Protein AF-A0A432L7C2-F1 (afdb_monomer_lite)

Structure (mmCIF, N/CA/C/O backbone):
data_AF-A0A432L7C2-F1
#
_entry.id   AF-A0A432L7C2-F1
#
loop_
_atom_site.group_PDB
_atom_site.id
_atom_site.type_symbol
_atom_site.label_atom_id
_atom_site.label_alt_id
_atom_site.label_comp_id
_atom_site.label_asym_id
_atom_site.label_entity_id
_atom_site.label_seq_id
_atom_site.pdbx_PDB_ins_code
_atom_site.Cartn_x
_atom_site.Cartn_y
_atom_site.Cartn_z
_atom_site.occupancy
_atom_site.B_iso_or_equiv
_atom_site.auth_seq_id
_atom_site.auth_comp_id
_atom_site.auth_asym_id
_atom_site.auth_atom_id
_atom_site.pdbx_PDB_model_num
ATOM 1 N N . MET A 1 1 ? -8.791 -18.105 -5.377 1.00 73.75 1 MET A N 1
ATOM 2 C CA . MET A 1 1 ? -8.323 -16.847 -5.985 1.00 73.75 1 MET A CA 1
ATOM 3 C C . MET A 1 1 ? -7.562 -16.116 -4.904 1.00 73.75 1 MET A C 1
ATOM 5 O O . MET A 1 1 ? -8.114 -15.991 -3.816 1.00 73.75 1 MET A O 1
ATOM 9 N N . SER A 1 2 ? -6.299 -15.767 -5.142 1.00 88.75 2 SER A N 1
ATOM 10 C CA . SER A 1 2 ? -5.540 -14.969 -4.174 1.00 88.75 2 SER A CA 1
ATOM 11 C C . SER A 1 2 ? -6.032 -13.514 -4.180 1.00 88.75 2 SER A C 1
ATOM 13 O O . SER A 1 2 ? -6.685 -13.085 -5.136 1.00 88.75 2 SER A O 1
ATOM 15 N N . VAL A 1 3 ? -5.728 -12.745 -3.130 1.00 90.75 3 VAL A N 1
ATOM 16 C CA . VAL A 1 3 ? -6.090 -11.316 -3.066 1.00 90.75 3 VAL A CA 1
ATOM 17 C C . VAL A 1 3 ? -5.411 -10.537 -4.200 1.00 90.75 3 VAL A C 1
ATOM 19 O O . VAL A 1 3 ? -6.023 -9.653 -4.796 1.00 90.75 3 VAL A O 1
ATOM 22 N N . ILE A 1 4 ? -4.183 -10.912 -4.567 1.00 93.56 4 ILE A N 1
ATOM 23 C CA . ILE A 1 4 ? -3.449 -10.285 -5.670 1.00 93.56 4 ILE A CA 1
ATOM 24 C C . ILE A 1 4 ? -4.025 -10.635 -7.056 1.00 93.56 4 ILE A C 1
ATOM 26 O O . ILE A 1 4 ? -4.071 -9.770 -7.930 1.00 93.56 4 ILE A O 1
ATOM 30 N N . ASP A 1 5 ? -4.556 -11.847 -7.262 1.00 93.19 5 ASP A N 1
ATOM 31 C CA . ASP A 1 5 ? -5.267 -12.179 -8.509 1.00 93.19 5 ASP A CA 1
ATOM 32 C C . ASP A 1 5 ? -6.515 -11.298 -8.663 1.00 93.19 5 ASP A C 1
ATOM 34 O O . ASP A 1 5 ? -6.700 -10.644 -9.692 1.00 93.19 5 ASP A O 1
ATOM 38 N N . ARG A 1 6 ? -7.320 -11.211 -7.592 1.00 94.25 6 ARG A N 1
ATOM 39 C CA . ARG A 1 6 ? -8.518 -10.361 -7.519 1.00 94.25 6 ARG A CA 1
ATOM 40 C C . ARG A 1 6 ? -8.170 -8.892 -7.768 1.00 94.25 6 ARG A C 1
ATOM 42 O O . ARG A 1 6 ? -8.861 -8.210 -8.527 1.00 94.25 6 ARG A O 1
ATOM 49 N N . PHE A 1 7 ? -7.066 -8.415 -7.187 1.00 95.81 7 PHE A N 1
ATOM 50 C CA . PHE A 1 7 ? -6.560 -7.061 -7.401 1.00 95.81 7 PHE A CA 1
ATOM 51 C C . PHE A 1 7 ? -6.371 -6.758 -8.890 1.00 95.81 7 PHE A C 1
ATOM 53 O O . PHE A 1 7 ? -6.872 -5.743 -9.378 1.00 95.81 7 PHE A O 1
ATOM 60 N N . PHE A 1 8 ? -5.663 -7.625 -9.616 1.00 96.12 8 PHE A N 1
ATOM 61 C CA . PHE A 1 8 ? -5.369 -7.404 -11.029 1.00 96.12 8 PHE A CA 1
ATOM 62 C C . PHE A 1 8 ? -6.588 -7.586 -11.938 1.00 96.12 8 PHE A C 1
ATOM 64 O O . PHE A 1 8 ? -6.702 -6.879 -12.941 1.00 96.12 8 PHE A O 1
ATOM 71 N N . GLU A 1 9 ? -7.512 -8.481 -11.588 1.00 94.31 9 GLU A N 1
ATOM 72 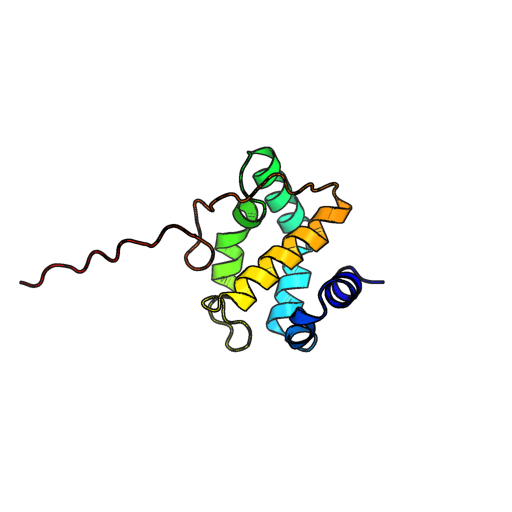C CA . GLU A 1 9 ? -8.804 -8.602 -12.274 1.00 94.31 9 GLU A CA 1
ATOM 73 C C . GLU A 1 9 ? -9.618 -7.302 -12.161 1.00 94.31 9 GLU A C 1
ATOM 75 O O . GLU A 1 9 ? -10.141 -6.805 -13.160 1.00 94.31 9 GLU A O 1
ATOM 80 N N . ASN A 1 10 ? -9.647 -6.696 -10.971 1.00 93.50 10 ASN A N 1
ATOM 81 C CA . ASN A 1 10 ? -10.381 -5.457 -10.706 1.00 93.50 10 ASN A CA 1
ATOM 82 C C . ASN A 1 10 ? -9.651 -4.189 -11.188 1.00 93.50 10 ASN A C 1
ATOM 84 O O . ASN A 1 10 ? -10.272 -3.139 -11.366 1.00 93.50 10 ASN A O 1
ATOM 88 N N . ASN A 1 11 ? -8.334 -4.259 -11.404 1.00 95.12 11 ASN A N 1
ATOM 89 C CA . ASN A 1 11 ? -7.490 -3.116 -11.759 1.00 95.12 11 ASN A CA 1
ATOM 90 C C . ASN A 1 11 ? -6.641 -3.405 -13.011 1.00 95.12 11 ASN A C 1
ATOM 92 O O . ASN A 1 11 ? -5.409 -3.387 -12.933 1.00 95.12 11 ASN A O 1
ATOM 96 N N . PRO A 1 12 ? -7.249 -3.588 -14.200 1.00 95.06 12 PRO A N 1
ATOM 97 C CA . PRO A 1 12 ? -6.521 -3.978 -15.411 1.00 95.06 12 PRO A CA 1
ATOM 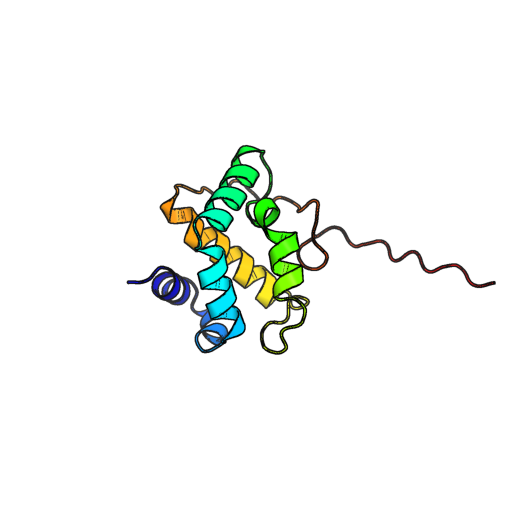98 C C . PRO A 1 12 ? -5.454 -2.961 -15.843 1.00 95.06 12 PRO A C 1
ATOM 100 O O . PRO A 1 12 ? -4.450 -3.336 -16.444 1.00 95.06 12 PRO A O 1
ATOM 103 N N . THR A 1 13 ? -5.611 -1.678 -15.491 1.00 95.75 13 THR A N 1
ATOM 104 C CA . THR A 1 13 ? -4.586 -0.644 -15.726 1.00 95.75 13 THR A CA 1
ATOM 105 C C . THR A 1 13 ? -3.276 -0.930 -14.992 1.00 95.75 13 THR A C 1
ATOM 107 O O . THR A 1 13 ? -2.231 -0.445 -15.401 1.00 95.75 13 THR A O 1
ATOM 110 N N . CYS A 1 14 ? -3.330 -1.692 -13.899 1.00 95.38 14 CYS A N 1
ATOM 111 C CA . CYS A 1 14 ? -2.185 -2.031 -13.061 1.00 95.38 14 CYS A CA 1
ATOM 112 C C . CYS A 1 14 ? -1.488 -3.325 -13.514 1.00 95.38 14 CYS A C 1
ATOM 114 O O . CYS A 1 14 ? -0.486 -3.696 -12.915 1.00 95.38 14 CYS A O 1
ATOM 116 N N . ASN A 1 15 ? -1.952 -3.987 -14.584 1.00 94.31 15 ASN A N 1
ATOM 117 C CA . ASN A 1 15 ? -1.374 -5.247 -15.071 1.00 94.31 15 ASN A CA 1
ATOM 118 C C . ASN A 1 15 ? 0.116 -5.159 -15.435 1.00 94.31 15 ASN A C 1
ATOM 120 O O . ASN A 1 15 ? 0.788 -6.185 -15.425 1.00 94.31 15 ASN A O 1
ATOM 124 N N . GLY A 1 16 ? 0.649 -3.960 -15.700 1.00 93.50 16 GLY A N 1
ATOM 125 C CA . GLY A 1 16 ? 2.090 -3.754 -15.886 1.00 93.50 16 GLY A CA 1
ATOM 126 C C . GLY A 1 16 ? 2.942 -4.142 -14.667 1.00 93.50 16 GLY A C 1
ATOM 127 O O . GLY A 1 16 ? 4.139 -4.354 -14.816 1.00 93.50 16 GLY A O 1
ATOM 128 N N . PHE A 1 17 ? 2.335 -4.282 -13.484 1.00 94.88 17 PHE A N 1
ATOM 129 C CA . PHE A 1 17 ? 3.005 -4.727 -12.262 1.00 94.88 17 PHE A CA 1
ATOM 130 C C . PHE A 1 17 ? 2.898 -6.239 -11.992 1.00 94.88 17 PHE A C 1
ATOM 132 O O . PHE A 1 17 ? 3.478 -6.696 -11.014 1.00 94.88 17 PHE A O 1
ATOM 139 N N . LYS A 1 18 ? 2.189 -7.031 -12.815 1.00 93.62 18 LYS A N 1
ATOM 140 C CA . LYS A 1 18 ? 1.970 -8.473 -12.549 1.00 93.62 18 LYS A CA 1
ATOM 141 C C . LYS A 1 18 ? 3.264 -9.255 -12.338 1.00 93.62 18 LYS A C 1
ATOM 143 O O . LYS A 1 18 ? 3.379 -10.022 -11.387 1.00 93.62 18 LYS A O 1
ATOM 148 N N . ASP A 1 19 ? 4.240 -9.006 -13.202 1.00 94.12 19 ASP A N 1
ATOM 149 C CA . ASP A 1 19 ? 5.532 -9.696 -13.179 1.00 94.12 19 ASP A CA 1
ATOM 150 C C . ASP A 1 19 ? 6.613 -8.883 -12.441 1.00 94.12 19 ASP A C 1
ATOM 152 O O . ASP A 1 19 ? 7.801 -9.194 -12.515 1.00 94.12 19 ASP A O 1
ATOM 156 N N . ASN A 1 20 ? 6.221 -7.815 -11.738 1.00 96.44 20 ASN A N 1
ATOM 157 C CA . ASN A 1 20 ? 7.143 -6.939 -11.032 1.00 96.44 20 ASN A CA 1
ATOM 158 C C . ASN A 1 20 ? 7.490 -7.521 -9.656 1.00 96.44 20 ASN A C 1
ATOM 160 O O . ASN A 1 20 ? 6.616 -7.726 -8.812 1.00 96.44 20 ASN A O 1
ATOM 164 N N . VAL A 1 21 ? 8.778 -7.781 -9.429 1.00 96.50 21 VAL A N 1
ATOM 165 C CA . VAL A 1 21 ? 9.258 -8.457 -8.217 1.00 96.50 21 VAL A CA 1
ATOM 166 C C . VAL A 1 21 ? 9.012 -7.594 -6.986 1.00 96.50 21 VAL A C 1
ATOM 168 O O . VAL A 1 21 ? 8.360 -8.054 -6.049 1.00 96.50 21 VAL A O 1
ATOM 171 N N . SER A 1 22 ? 9.452 -6.333 -7.001 1.00 96.62 22 SER A N 1
ATOM 172 C CA . SER A 1 22 ? 9.269 -5.429 -5.860 1.00 96.62 22 SER A CA 1
ATOM 173 C C . SER A 1 22 ? 7.796 -5.165 -5.544 1.00 96.62 22 SER A C 1
ATOM 175 O O . SER A 1 22 ? 7.435 -5.026 -4.377 1.00 96.62 22 SER A O 1
ATOM 177 N N . PHE A 1 23 ? 6.927 -5.122 -6.556 1.00 96.88 23 PHE A N 1
ATOM 178 C CA . PHE A 1 23 ? 5.487 -4.970 -6.361 1.00 96.88 23 PHE A CA 1
ATOM 179 C C . PHE A 1 23 ? 4.876 -6.190 -5.672 1.00 96.88 23 PHE A C 1
ATOM 181 O O . PHE A 1 23 ? 4.124 -6.029 -4.714 1.00 96.88 23 PHE A O 1
ATOM 188 N N . ASN A 1 24 ? 5.215 -7.398 -6.125 1.00 96.31 24 ASN A N 1
ATOM 189 C CA . ASN A 1 24 ? 4.730 -8.634 -5.514 1.00 96.31 24 ASN A CA 1
ATOM 190 C C . ASN A 1 24 ? 5.236 -8.769 -4.068 1.00 96.31 24 ASN A C 1
ATOM 192 O O . ASN A 1 24 ? 4.456 -9.092 -3.174 1.00 96.31 24 ASN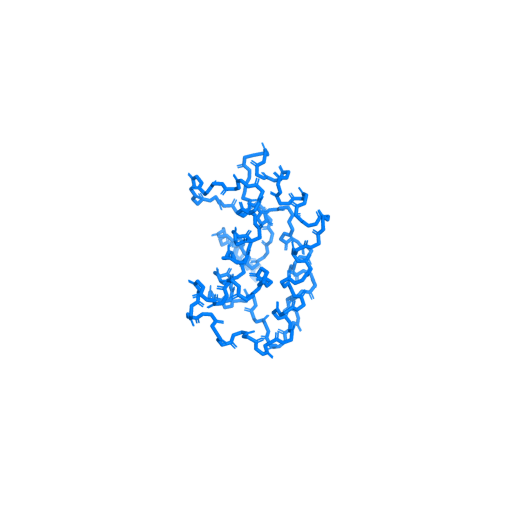 A O 1
ATOM 196 N N . GLU A 1 25 ? 6.502 -8.424 -3.808 1.00 97.19 25 GLU A N 1
ATOM 197 C CA . GLU A 1 25 ? 7.052 -8.356 -2.449 1.00 97.19 25 GLU A CA 1
ATOM 198 C C . GLU A 1 25 ? 6.318 -7.331 -1.571 1.00 97.19 25 GLU A C 1
ATOM 200 O O . GLU A 1 25 ? 6.035 -7.614 -0.407 1.00 97.19 25 GLU A O 1
ATOM 205 N N . LEU A 1 26 ? 6.024 -6.137 -2.100 1.00 97.50 26 LEU A N 1
ATOM 206 C CA . LEU A 1 26 ? 5.272 -5.098 -1.389 1.00 97.50 26 LEU A CA 1
ATOM 207 C C . LEU A 1 26 ? 3.848 -5.556 -1.084 1.00 97.50 26 LEU A C 1
ATOM 209 O O . LEU A 1 26 ? 3.362 -5.325 0.021 1.00 97.50 26 LEU A O 1
ATOM 213 N N . PHE A 1 27 ? 3.186 -6.203 -2.042 1.00 97.38 27 PHE A N 1
ATOM 214 C CA . PHE A 1 27 ? 1.833 -6.713 -1.863 1.00 97.38 27 PHE A CA 1
ATOM 215 C C . PHE A 1 27 ? 1.798 -7.744 -0.738 1.00 97.38 27 PHE A C 1
ATOM 217 O O . PHE A 1 27 ? 1.034 -7.579 0.210 1.00 97.38 27 PHE A O 1
ATOM 224 N N . SER A 1 28 ? 2.663 -8.763 -0.805 1.00 96.94 28 SER A N 1
ATOM 22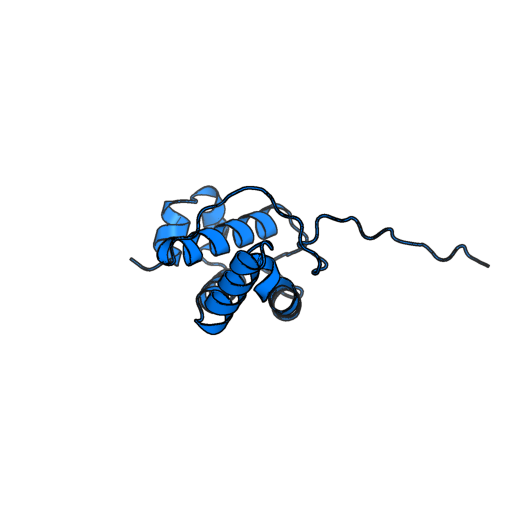5 C CA . SER A 1 28 ? 2.738 -9.795 0.231 1.00 96.94 28 SER A CA 1
ATOM 226 C C . SER A 1 28 ? 3.072 -9.206 1.599 1.00 96.94 28 SER A C 1
ATOM 228 O O . SER A 1 28 ? 2.453 -9.595 2.581 1.00 96.94 28 SER A O 1
ATOM 230 N N . TRP A 1 29 ? 3.982 -8.229 1.669 1.00 98.00 29 TRP A N 1
ATOM 231 C CA . TRP A 1 29 ? 4.308 -7.551 2.924 1.00 98.00 29 TRP A CA 1
ATOM 232 C C . TRP A 1 29 ? 3.122 -6.760 3.498 1.00 98.00 29 TRP A C 1
ATOM 234 O O . TRP A 1 29 ? 2.888 -6.798 4.701 1.00 98.00 29 TRP A O 1
ATOM 244 N N . LEU A 1 30 ? 2.341 -6.067 2.662 1.00 97.56 30 LEU A N 1
ATOM 245 C CA . LEU A 1 30 ? 1.136 -5.355 3.112 1.00 97.56 30 LEU A CA 1
ATOM 246 C C . LEU A 1 30 ? 0.017 -6.299 3.577 1.00 97.56 30 LEU A C 1
ATOM 248 O O . LEU A 1 30 ? -0.817 -5.887 4.384 1.00 97.56 30 LEU A O 1
ATOM 252 N N . GLU A 1 31 ? -0.019 -7.528 3.062 1.00 96.81 31 GLU A N 1
ATOM 253 C CA . GLU A 1 31 ? -0.986 -8.567 3.438 1.00 96.81 31 GLU A CA 1
ATOM 254 C C . GLU A 1 31 ? -0.627 -9.248 4.775 1.00 96.81 31 GLU A C 1
ATOM 256 O O . GLU A 1 31 ? -1.475 -9.893 5.395 1.00 96.81 31 GLU A O 1
ATOM 261 N N . GLU A 1 32 ? 0.603 -9.076 5.275 1.00 97.19 32 GLU A N 1
ATOM 262 C CA . GLU A 1 32 ? 1.010 -9.606 6.577 1.00 97.19 32 GLU A CA 1
ATOM 263 C C . GLU A 1 32 ? 0.140 -9.042 7.715 1.00 97.19 32 GLU A C 1
ATOM 265 O O . GLU A 1 32 ? -0.202 -7.857 7.763 1.00 97.19 32 GLU A O 1
ATOM 270 N N . ALA A 1 33 ? -0.188 -9.898 8.691 1.00 96.19 33 ALA A N 1
ATOM 271 C CA . ALA A 1 33 ? -1.121 -9.568 9.771 1.00 96.19 33 ALA A CA 1
ATOM 272 C C . ALA A 1 33 ? -0.725 -8.308 10.562 1.00 96.19 33 ALA A C 1
ATOM 274 O O . ALA A 1 33 ? -1.596 -7.545 10.979 1.00 96.19 33 ALA A O 1
ATOM 275 N N . THR A 1 34 ? 0.576 -8.072 10.752 1.00 97.56 34 THR A N 1
ATOM 276 C CA . THR A 1 34 ? 1.096 -6.889 11.451 1.00 97.56 34 THR A CA 1
ATOM 277 C C . THR A 1 34 ? 0.774 -5.602 10.684 1.00 97.56 34 THR A C 1
ATOM 279 O O . THR A 1 34 ? 0.301 -4.629 11.269 1.00 97.56 34 THR A O 1
ATOM 282 N N . GLN A 1 35 ? 0.960 -5.600 9.367 1.00 97.88 35 GLN A N 1
ATOM 283 C CA . GLN A 1 35 ? 0.755 -4.446 8.496 1.00 97.88 35 GLN A CA 1
ATOM 284 C C . GLN A 1 35 ? -0.737 -4.169 8.354 1.00 97.88 35 GLN A C 1
ATOM 286 O O . GLN A 1 35 ? -1.169 -3.029 8.529 1.00 97.88 35 GLN A O 1
ATOM 291 N N . VAL A 1 36 ? -1.540 -5.217 8.156 1.00 97.12 36 VAL A N 1
ATOM 292 C CA . VAL A 1 36 ? -3.005 -5.130 8.184 1.00 97.12 36 VAL A CA 1
ATOM 293 C C . VAL A 1 36 ? -3.491 -4.538 9.508 1.00 97.12 36 VAL A C 1
ATOM 295 O O . VAL A 1 36 ? -4.270 -3.582 9.502 1.00 97.12 36 VAL A O 1
ATOM 298 N N . PHE A 1 37 ? -2.996 -5.038 10.645 1.00 96.25 37 PHE A N 1
ATOM 299 C CA . PHE A 1 37 ? -3.344 -4.510 11.962 1.00 96.25 37 PHE A CA 1
ATOM 300 C C . PHE A 1 37 ? -2.996 -3.021 12.083 1.00 96.25 37 PHE A C 1
ATOM 302 O O . PHE A 1 37 ? -3.857 -2.228 12.466 1.00 96.25 37 PHE A O 1
ATOM 309 N N . ASN A 1 38 ? -1.785 -2.616 11.696 1.00 97.38 38 ASN A N 1
ATOM 310 C CA . ASN A 1 38 ? -1.347 -1.221 11.766 1.00 97.38 38 ASN A CA 1
ATOM 311 C C . ASN A 1 38 ? -2.202 -0.296 10.886 1.00 97.38 38 ASN A C 1
ATOM 313 O O . ASN A 1 38 ? -2.593 0.790 11.322 1.00 97.38 38 ASN A O 1
ATOM 317 N N . MET A 1 39 ? -2.554 -0.730 9.672 1.00 96.00 39 MET A N 1
ATOM 318 C CA . MET A 1 39 ? -3.435 0.029 8.780 1.00 96.00 39 MET A CA 1
ATOM 319 C C . MET A 1 39 ? -4.856 0.168 9.347 1.00 96.00 39 MET A C 1
ATOM 321 O O . MET A 1 39 ? -5.459 1.240 9.245 1.00 96.00 39 MET A O 1
ATOM 325 N N . ILE A 1 40 ? -5.388 -0.877 9.993 1.00 94.25 40 ILE A N 1
ATOM 326 C CA . ILE A 1 40 ? -6.683 -0.829 10.688 1.00 94.25 40 ILE A CA 1
ATOM 327 C C . ILE A 1 40 ? -6.620 0.123 11.891 1.00 94.25 40 ILE A C 1
ATOM 329 O O . ILE A 1 40 ? -7.516 0.952 12.055 1.00 94.25 40 ILE A O 1
ATOM 333 N N . GLN A 1 41 ? -5.562 0.066 12.707 1.00 94.62 41 GLN A N 1
ATOM 334 C CA . GLN A 1 41 ? -5.383 0.980 13.844 1.00 94.62 41 GLN A CA 1
ATOM 335 C C . GLN A 1 41 ? -5.328 2.442 13.393 1.00 94.62 41 GLN A C 1
ATOM 337 O O . GLN A 1 41 ? -6.004 3.291 13.975 1.00 94.62 41 GLN A O 1
ATOM 342 N N . ALA A 1 42 ? -4.603 2.739 12.311 1.00 93.19 42 ALA A N 1
ATOM 343 C CA . ALA A 1 42 ? -4.592 4.072 11.718 1.00 93.19 42 ALA A CA 1
ATOM 344 C C . ALA A 1 42 ? -6.005 4.528 11.318 1.00 93.19 42 ALA A C 1
ATOM 346 O O . ALA A 1 42 ? -6.415 5.653 11.614 1.00 93.19 42 ALA A O 1
ATOM 347 N N . CYS A 1 43 ? -6.792 3.642 10.703 1.00 91.06 43 CYS A N 1
ATOM 348 C CA . CYS A 1 43 ? -8.176 3.945 10.340 1.00 91.06 43 CYS A CA 1
ATOM 349 C C . CYS A 1 43 ? -9.055 4.221 11.571 1.00 91.06 43 CYS A C 1
ATOM 351 O O . CYS A 1 43 ? -9.803 5.201 11.560 1.00 91.06 43 CYS A O 1
ATOM 353 N N . ASN A 1 44 ? -8.925 3.419 12.634 1.00 90.81 44 ASN A N 1
ATOM 354 C CA . ASN A 1 44 ? -9.631 3.605 13.909 1.00 90.81 44 ASN A CA 1
ATOM 355 C C . ASN A 1 44 ? -9.271 4.938 14.585 1.00 90.81 44 ASN A C 1
ATOM 357 O O . ASN A 1 44 ? -10.123 5.571 15.205 1.00 90.81 44 ASN A O 1
ATOM 361 N N . ASN A 1 45 ? -8.041 5.414 14.386 1.00 90.75 45 ASN A N 1
ATOM 362 C CA . ASN A 1 45 ? -7.571 6.726 14.837 1.00 90.75 45 ASN A CA 1
ATOM 363 C C . ASN A 1 45 ? -7.979 7.875 13.899 1.00 90.75 45 ASN A C 1
ATOM 365 O O . ASN A 1 45 ? -7.447 8.980 13.991 1.00 90.75 45 ASN A O 1
ATOM 369 N N . ASN A 1 46 ? -8.917 7.639 12.978 1.00 87.62 46 ASN A N 1
ATOM 370 C CA . ASN A 1 46 ? -9.352 8.583 11.952 1.00 87.62 46 ASN A CA 1
ATOM 371 C C . ASN A 1 46 ? -8.254 9.037 10.975 1.00 87.62 46 ASN A C 1
ATOM 373 O O . ASN A 1 46 ? -8.477 9.985 10.221 1.00 87.62 46 ASN A O 1
ATOM 377 N N . GLN A 1 47 ? -7.144 8.314 10.860 1.00 90.00 47 GLN A N 1
ATOM 378 C CA . GLN A 1 47 ? -6.084 8.583 9.886 1.00 90.00 47 GLN A CA 1
ATOM 379 C C . GLN A 1 47 ? -6.333 7.828 8.567 1.00 90.00 47 GLN A C 1
ATOM 381 O O . GLN A 1 47 ? -7.338 7.120 8.409 1.00 90.00 47 GLN A O 1
ATOM 386 N N . ALA A 1 48 ? -5.471 8.043 7.570 1.00 91.19 48 ALA A N 1
ATOM 387 C CA . ALA A 1 48 ? -5.455 7.228 6.357 1.00 91.19 48 ALA A CA 1
ATOM 388 C C . ALA A 1 48 ? -4.880 5.837 6.668 1.00 91.19 48 ALA A C 1
ATOM 390 O O . ALA A 1 48 ? -3.976 5.729 7.484 1.00 91.19 48 ALA A O 1
ATOM 391 N N . ALA A 1 49 ? -5.329 4.783 5.982 1.00 93.50 49 ALA A N 1
ATOM 392 C CA . ALA A 1 49 ? -4.804 3.428 6.196 1.00 93.50 49 ALA A CA 1
ATOM 393 C C . ALA A 1 49 ? -3.274 3.352 6.038 1.00 93.50 49 ALA A C 1
ATOM 395 O O . ALA A 1 49 ? -2.584 2.817 6.901 1.00 93.50 49 ALA A O 1
ATOM 396 N N . LEU A 1 50 ? -2.744 3.975 4.977 1.00 93.81 50 LEU A N 1
ATOM 397 C CA . LEU A 1 50 ? -1.303 4.039 4.708 1.00 93.81 50 LEU A CA 1
ATOM 398 C C . LEU A 1 50 ? -0.497 4.671 5.850 1.00 93.81 50 LEU A C 1
ATOM 400 O O . LEU A 1 50 ? 0.680 4.368 5.980 1.00 93.81 50 LEU A O 1
ATOM 404 N N . GLU A 1 51 ? -1.106 5.496 6.703 1.00 94.19 51 GLU A N 1
ATOM 405 C CA . GLU A 1 51 ? -0.433 6.121 7.844 1.00 94.19 51 GLU A CA 1
ATOM 406 C C . GLU A 1 51 ? 0.215 5.084 8.774 1.00 94.19 51 GLU A C 1
ATOM 408 O O . GLU A 1 51 ? 1.290 5.330 9.312 1.00 94.19 51 GLU A O 1
ATOM 413 N N . GLY A 1 52 ? -0.406 3.908 8.922 1.00 94.81 52 GLY A N 1
ATOM 414 C CA . GLY A 1 52 ? 0.105 2.837 9.778 1.00 94.81 52 GLY A CA 1
ATOM 415 C C . GLY A 1 52 ? 1.365 2.148 9.247 1.00 94.81 52 GLY A C 1
ATOM 416 O O . GLY A 1 52 ? 1.998 1.409 9.991 1.00 94.81 52 GLY A O 1
ATOM 417 N N . VAL A 1 53 ? 1.724 2.362 7.977 1.00 96.81 53 VAL A N 1
ATOM 418 C CA . VAL A 1 53 ? 2.800 1.611 7.303 1.00 96.81 53 VAL A CA 1
ATOM 419 C C . VAL A 1 53 ? 3.721 2.475 6.436 1.00 96.81 53 VAL A C 1
ATOM 421 O O . VAL A 1 53 ? 4.750 1.987 5.982 1.00 96.81 53 VAL A O 1
ATOM 424 N N . VAL A 1 54 ? 3.396 3.752 6.196 1.00 95.38 54 VAL A N 1
ATOM 425 C CA . VAL A 1 54 ? 4.063 4.583 5.176 1.00 95.38 54 VAL A CA 1
ATOM 426 C C . VAL A 1 54 ? 5.568 4.732 5.398 1.00 95.38 54 VAL A C 1
ATOM 428 O O . VAL A 1 54 ? 6.320 4.651 4.435 1.00 95.38 54 VAL A O 1
ATOM 431 N N . LYS A 1 55 ? 6.031 4.894 6.644 1.00 94.94 55 LYS A N 1
ATOM 432 C CA . LYS A 1 55 ? 7.470 5.025 6.931 1.00 94.94 55 LYS A CA 1
ATOM 433 C C . LYS A 1 55 ? 8.244 3.759 6.582 1.00 94.94 55 LYS A C 1
ATOM 435 O O . LYS A 1 55 ? 9.224 3.834 5.854 1.00 94.94 55 LYS A O 1
ATOM 440 N N . GLU A 1 56 ? 7.779 2.613 7.071 1.00 96.25 56 GLU A N 1
ATOM 441 C CA . GLU A 1 56 ? 8.419 1.319 6.808 1.00 96.25 56 GLU A CA 1
ATOM 442 C C . GLU A 1 56 ? 8.351 0.955 5.321 1.00 96.25 56 GLU A C 1
ATOM 444 O O . GLU A 1 56 ? 9.315 0.440 4.761 1.00 96.25 56 GLU A O 1
ATOM 449 N N . LEU A 1 57 ? 7.231 1.271 4.661 1.00 96.50 57 LEU A N 1
ATOM 450 C CA . LEU A 1 57 ? 7.060 1.078 3.223 1.00 96.50 57 LEU A CA 1
ATOM 451 C C . LEU A 1 57 ? 8.113 1.868 2.443 1.00 96.50 57 LEU A C 1
ATOM 453 O O . LEU A 1 57 ? 8.794 1.317 1.581 1.00 96.50 57 LEU A O 1
ATOM 457 N N . GLU A 1 58 ? 8.261 3.157 2.733 1.00 94.69 58 GLU A N 1
ATOM 458 C CA . GLU A 1 58 ? 9.231 3.998 2.038 1.00 94.69 58 GLU A CA 1
ATOM 459 C C . GLU A 1 58 ? 10.671 3.580 2.351 1.00 94.69 58 GLU A C 1
ATOM 461 O O . GLU A 1 58 ? 11.488 3.500 1.438 1.00 94.69 58 GLU A O 1
ATOM 466 N N . GLU A 1 59 ? 10.987 3.237 3.599 1.00 95.12 59 GLU A N 1
ATOM 467 C CA . GLU A 1 59 ? 12.316 2.747 3.978 1.00 95.12 59 GLU A CA 1
ATOM 468 C C . GLU A 1 59 ? 12.687 1.463 3.221 1.00 95.12 59 GLU A C 1
ATOM 470 O O . GLU A 1 59 ? 13.794 1.341 2.693 1.00 95.12 59 GLU A O 1
ATOM 475 N N . LYS A 1 60 ? 11.744 0.524 3.108 1.00 95.69 60 LYS A N 1
ATOM 476 C CA . LYS A 1 60 ? 11.978 -0.785 2.491 1.00 95.69 60 LYS A CA 1
ATOM 477 C C . LYS A 1 60 ? 12.002 -0.739 0.961 1.00 95.69 60 LYS A C 1
ATOM 479 O O . LYS A 1 60 ? 12.751 -1.500 0.348 1.00 95.69 60 LYS A O 1
ATOM 484 N N . TYR A 1 61 ? 11.205 0.134 0.339 1.00 95.62 61 TYR A N 1
ATOM 485 C CA . TYR A 1 61 ? 10.966 0.097 -1.110 1.00 95.62 61 TYR A CA 1
ATOM 486 C C . TYR A 1 61 ? 11.438 1.335 -1.892 1.00 95.62 61 TYR A C 1
ATOM 488 O O . TYR A 1 61 ? 11.473 1.271 -3.116 1.00 95.62 61 TYR A O 1
ATOM 496 N N . SER A 1 62 ? 11.864 2.433 -1.252 1.00 93.44 62 SER A N 1
ATOM 497 C CA . SER A 1 62 ? 12.291 3.658 -1.970 1.00 93.44 62 SER A CA 1
ATOM 498 C C . SER A 1 62 ? 13.512 3.479 -2.877 1.00 93.44 62 SER A C 1
ATOM 500 O O . SER A 1 62 ? 13.649 4.192 -3.865 1.00 93.44 62 SER A O 1
ATOM 502 N N . ASN A 1 63 ? 14.379 2.511 -2.576 1.00 92.06 63 ASN A N 1
ATOM 503 C CA . ASN A 1 63 ? 15.605 2.249 -3.336 1.00 92.06 63 ASN A CA 1
ATOM 504 C C . ASN A 1 63 ? 15.437 1.154 -4.409 1.00 92.06 63 ASN A C 1
ATOM 506 O O . ASN A 1 63 ? 16.430 0.626 -4.915 1.00 92.06 63 ASN A O 1
ATOM 510 N N . ARG A 1 64 ? 14.199 0.759 -4.737 1.00 92.38 64 ARG A N 1
ATOM 511 C CA . ARG A 1 64 ? 13.915 -0.275 -5.741 1.00 92.38 64 ARG A CA 1
ATOM 512 C C . ARG A 1 64 ? 13.817 0.341 -7.136 1.00 92.38 64 ARG A C 1
ATOM 514 O O . ARG A 1 64 ? 12.978 1.197 -7.388 1.00 92.38 64 ARG A O 1
ATOM 521 N N . SER A 1 65 ? 14.650 -0.124 -8.065 1.00 91.56 65 SER A N 1
ATOM 522 C CA . SER A 1 65 ? 14.672 0.387 -9.443 1.00 91.56 65 SER A CA 1
ATOM 523 C C . SER A 1 65 ? 13.456 -0.023 -10.275 1.00 91.56 65 SER A C 1
ATOM 525 O O . SER A 1 65 ? 13.124 0.652 -11.244 1.00 91.56 65 SER A O 1
ATOM 527 N N . ASP A 1 66 ? 12.797 -1.124 -9.917 1.00 93.81 66 ASP A N 1
ATOM 528 C CA . ASP A 1 66 ? 11.588 -1.629 -10.563 1.00 93.81 66 ASP A CA 1
ATOM 529 C C . ASP A 1 66 ? 10.298 -1.107 -9.907 1.00 93.81 66 ASP A C 1
ATOM 531 O O . ASP A 1 66 ? 9.217 -1.362 -10.428 1.00 93.81 66 ASP A O 1
ATOM 535 N N . LEU A 1 67 ? 10.375 -0.343 -8.813 1.00 94.38 67 LEU A N 1
ATOM 536 C CA . LEU A 1 67 ? 9.208 0.215 -8.126 1.00 94.38 67 LEU A CA 1
ATOM 537 C C . LEU A 1 67 ? 9.466 1.662 -7.686 1.00 94.38 67 LEU A C 1
ATOM 539 O O . LEU A 1 67 ? 9.842 1.935 -6.550 1.00 94.38 67 LEU A O 1
ATOM 543 N N . ASP A 1 68 ? 9.231 2.599 -8.601 1.00 93.75 68 ASP A N 1
ATOM 544 C CA . ASP A 1 68 ? 9.485 4.022 -8.376 1.00 93.75 68 ASP A CA 1
ATOM 545 C C . ASP A 1 68 ? 8.384 4.682 -7.527 1.00 93.75 68 ASP A C 1
ATOM 547 O O . ASP A 1 68 ? 7.269 4.912 -7.999 1.00 93.75 68 ASP A O 1
ATOM 551 N N . LEU A 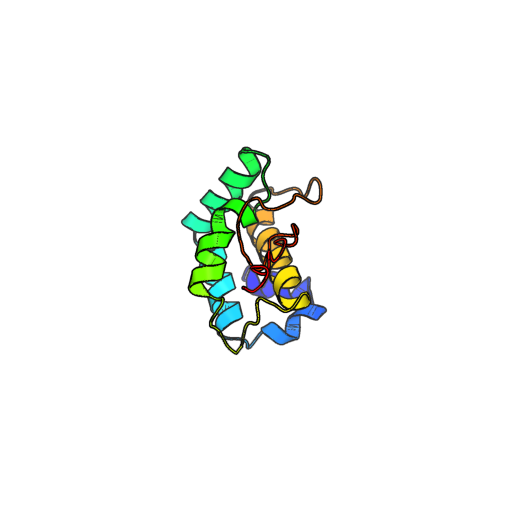1 69 ? 8.705 5.026 -6.275 1.00 93.56 69 LEU A N 1
ATOM 552 C CA . LEU A 1 69 ? 7.787 5.719 -5.364 1.00 93.56 69 LEU A CA 1
ATOM 553 C C . LEU A 1 69 ? 7.625 7.219 -5.673 1.00 93.56 69 LEU A C 1
ATOM 555 O O . LEU A 1 69 ? 6.699 7.847 -5.157 1.00 93.56 69 LEU A O 1
ATOM 559 N N . THR A 1 70 ? 8.477 7.818 -6.511 1.00 90.75 70 THR A N 1
ATOM 560 C CA . THR A 1 70 ? 8.286 9.203 -6.977 1.00 90.75 70 THR A CA 1
ATOM 561 C C . THR A 1 70 ? 7.154 9.286 -8.000 1.00 90.75 70 THR A C 1
ATOM 563 O O . THR A 1 70 ? 6.388 10.264 -8.018 1.00 90.75 70 THR A O 1
ATOM 566 N N . ASP A 1 71 ? 6.969 8.214 -8.776 1.00 91.44 71 ASP A N 1
ATOM 567 C CA . ASP A 1 71 ? 5.920 8.119 -9.773 1.00 91.44 71 ASP A CA 1
ATOM 568 C C . ASP A 1 71 ? 4.519 8.143 -9.137 1.00 91.44 71 ASP A C 1
ATOM 570 O O . ASP A 1 71 ? 4.182 7.459 -8.162 1.00 91.44 71 ASP A O 1
ATOM 574 N N . HIS A 1 72 ? 3.662 8.989 -9.702 1.00 91.19 72 HIS A N 1
ATOM 575 C CA . HIS A 1 72 ? 2.303 9.173 -9.213 1.00 91.19 72 HIS A CA 1
ATOM 576 C C . HIS A 1 72 ? 1.435 7.932 -9.466 1.00 91.19 72 HIS A C 1
ATOM 578 O O . HIS A 1 72 ? 0.554 7.622 -8.654 1.00 91.19 72 HIS A O 1
ATOM 584 N N . PHE A 1 73 ? 1.660 7.213 -10.570 1.00 92.56 73 PHE A N 1
ATOM 585 C CA . PHE A 1 73 ? 0.892 6.016 -10.890 1.00 92.56 73 PHE A CA 1
ATOM 586 C C . PHE A 1 73 ? 1.242 4.853 -9.952 1.00 92.56 73 PHE A C 1
ATOM 588 O O . PHE A 1 73 ? 0.322 4.211 -9.433 1.00 92.56 73 PHE A O 1
ATOM 595 N N . THR A 1 74 ? 2.520 4.651 -9.628 1.00 94.31 74 THR A N 1
ATOM 596 C CA . THR A 1 74 ? 2.974 3.696 -8.606 1.00 94.31 74 THR A CA 1
ATOM 597 C C . THR A 1 74 ? 2.332 3.988 -7.253 1.00 94.31 74 THR A C 1
ATOM 599 O O . THR A 1 74 ? 1.668 3.117 -6.683 1.00 94.31 74 THR A O 1
ATOM 602 N N . ARG A 1 75 ? 2.412 5.234 -6.761 1.00 93.75 75 ARG A N 1
ATOM 603 C CA . ARG A 1 75 ? 1.806 5.613 -5.469 1.00 93.75 75 ARG A CA 1
ATOM 604 C C . ARG A 1 75 ? 0.298 5.385 -5.435 1.00 93.75 75 ARG A C 1
ATOM 606 O O . ARG A 1 75 ? -0.240 4.873 -4.451 1.00 93.75 75 ARG A O 1
ATOM 613 N N . ARG A 1 76 ? -0.408 5.724 -6.519 1.00 92.88 76 ARG A N 1
ATOM 614 C CA . ARG A 1 76 ? -1.847 5.440 -6.633 1.00 92.88 76 ARG A CA 1
ATOM 615 C C . ARG A 1 76 ? -2.147 3.948 -6.651 1.00 92.88 76 ARG A C 1
ATOM 617 O O . ARG A 1 76 ? -3.141 3.542 -6.054 1.00 92.88 76 ARG A O 1
ATOM 624 N N . THR A 1 77 ? -1.316 3.155 -7.317 1.00 95.31 77 THR A N 1
ATOM 625 C CA . THR A 1 77 ? -1.463 1.697 -7.376 1.00 95.31 77 THR A CA 1
ATOM 626 C C . THR A 1 77 ? -1.301 1.085 -5.988 1.00 95.31 77 THR A C 1
ATOM 628 O O . THR A 1 77 ? -2.174 0.337 -5.562 1.00 95.31 77 THR A O 1
ATOM 631 N N . ILE A 1 78 ? -0.288 1.495 -5.225 1.00 95.88 78 ILE A N 1
ATOM 632 C CA . ILE A 1 78 ? -0.093 1.068 -3.829 1.00 95.88 78 ILE A CA 1
ATOM 633 C C . ILE A 1 78 ? -1.305 1.446 -2.963 1.00 95.88 78 ILE A C 1
ATOM 635 O O . I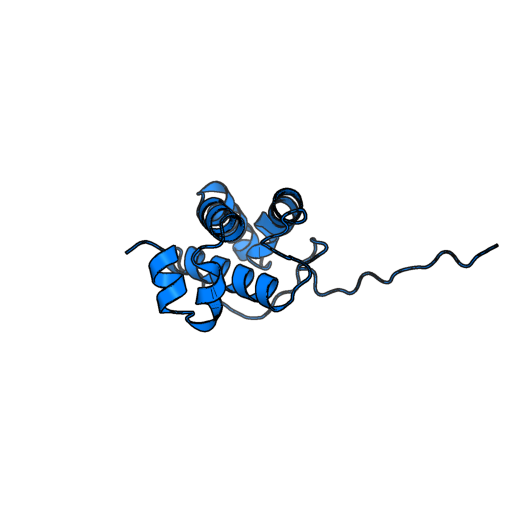LE A 1 78 ? -1.816 0.630 -2.199 1.00 95.88 78 ILE A O 1
ATOM 639 N N . GLY A 1 79 ? -1.857 2.649 -3.146 1.00 93.69 79 GLY A N 1
ATOM 640 C CA . GLY A 1 79 ? -3.098 3.043 -2.476 1.00 93.69 79 GLY A CA 1
ATOM 641 C C . GLY A 1 79 ? -4.308 2.164 -2.829 1.00 93.69 79 GLY A C 1
ATOM 642 O O . GLY A 1 79 ? -5.210 2.019 -2.007 1.00 93.69 79 GLY A O 1
ATOM 643 N N . ARG A 1 80 ? -4.355 1.569 -4.029 1.00 94.56 80 ARG A N 1
ATOM 644 C CA . ARG A 1 80 ? -5.394 0.597 -4.415 1.00 94.56 80 ARG A CA 1
ATOM 645 C C . ARG A 1 80 ? -5.149 -0.769 -3.778 1.00 94.56 80 ARG A C 1
ATOM 647 O O . ARG A 1 80 ? -6.114 -1.361 -3.313 1.00 94.56 80 ARG A O 1
ATOM 654 N N . VAL A 1 81 ? -3.895 -1.218 -3.692 1.00 95.75 81 VAL A N 1
ATOM 655 C CA . VAL A 1 81 ? -3.517 -2.462 -2.994 1.00 95.75 81 VAL A CA 1
ATOM 656 C C . VAL A 1 81 ? -3.992 -2.431 -1.544 1.00 95.75 81 VAL A C 1
ATOM 658 O O . VAL A 1 81 ? -4.679 -3.344 -1.103 1.00 95.75 81 VAL A O 1
ATOM 661 N N . VAL A 1 82 ? -3.725 -1.334 -0.828 1.00 95.06 82 VAL A N 1
ATOM 662 C CA . VAL A 1 82 ? -4.182 -1.167 0.562 1.00 95.06 82 VAL A CA 1
ATOM 663 C C . VAL A 1 82 ? -5.700 -1.303 0.683 1.00 95.06 82 VAL A C 1
ATOM 665 O O . VAL A 1 82 ? -6.189 -1.964 1.593 1.00 95.06 82 VAL A O 1
ATOM 668 N N . LYS A 1 83 ? -6.466 -0.712 -0.241 1.00 92.38 83 LYS A N 1
ATOM 669 C CA . LYS A 1 83 ? -7.928 -0.865 -0.237 1.00 92.38 83 LYS A CA 1
ATOM 670 C C . LYS A 1 83 ? -8.337 -2.308 -0.485 1.00 92.38 83 LYS A C 1
ATOM 672 O O . LYS A 1 83 ? -9.200 -2.804 0.222 1.00 92.38 83 LYS A O 1
ATOM 677 N N . GLU A 1 84 ? -7.722 -2.954 -1.469 1.00 94.81 84 GLU A N 1
ATOM 678 C CA . GLU A 1 84 ? -8.034 -4.330 -1.846 1.00 94.81 84 GLU A CA 1
ATOM 679 C C . GLU A 1 84 ? -7.841 -5.303 -0.681 1.00 94.81 84 GLU A C 1
ATOM 681 O O . GLU A 1 84 ? -8.706 -6.138 -0.439 1.00 94.81 84 GLU A O 1
ATOM 686 N N . ILE A 1 85 ? -6.741 -5.153 0.061 1.00 95.00 85 ILE A N 1
ATOM 687 C CA . ILE A 1 85 ? -6.440 -5.963 1.246 1.00 95.00 85 ILE A CA 1
ATOM 688 C C . ILE A 1 85 ? -7.461 -5.688 2.352 1.00 95.00 85 ILE A C 1
ATOM 690 O O . ILE A 1 85 ? -8.000 -6.609 2.959 1.00 95.00 85 ILE A O 1
ATOM 694 N N . LEU A 1 86 ? -7.762 -4.415 2.618 1.00 93.56 86 LEU A N 1
ATOM 695 C CA . LEU A 1 86 ? -8.616 -4.040 3.743 1.00 93.56 86 LEU A CA 1
ATOM 696 C C . LEU A 1 86 ? -10.119 -4.270 3.500 1.00 93.56 86 LEU A C 1
ATOM 698 O O . LEU A 1 86 ? -10.886 -4.269 4.466 1.00 93.56 86 LEU A O 1
ATOM 702 N N . ILE A 1 87 ? -10.557 -4.492 2.254 1.00 91.00 87 ILE A N 1
ATOM 703 C CA . ILE A 1 87 ? -11.956 -4.836 1.931 1.00 91.00 87 ILE A CA 1
ATOM 704 C C . ILE A 1 87 ? -12.415 -6.062 2.726 1.00 91.00 87 ILE A C 1
ATOM 706 O O . ILE A 1 87 ? -13.513 -6.045 3.286 1.00 91.00 87 ILE A O 1
ATOM 710 N N . ASP A 1 88 ? -11.561 -7.080 2.854 1.00 89.44 88 ASP A N 1
ATOM 711 C CA . ASP A 1 88 ? -11.892 -8.316 3.574 1.00 89.44 88 ASP A CA 1
ATOM 712 C C . ASP A 1 88 ? -12.045 -8.094 5.097 1.00 89.44 88 ASP A C 1
ATOM 714 O O . ASP A 1 88 ? -12.605 -8.931 5.804 1.00 89.44 88 ASP A O 1
ATOM 718 N N . PHE A 1 89 ? -11.631 -6.925 5.600 1.00 89.50 89 PHE A N 1
ATOM 719 C CA . PHE A 1 89 ? -11.748 -6.494 6.998 1.00 89.50 89 PHE A CA 1
ATOM 720 C C . PHE A 1 89 ? -12.855 -5.447 7.208 1.00 89.50 89 PHE A C 1
ATOM 722 O O . PHE A 1 89 ? -12.936 -4.825 8.268 1.00 89.50 89 PHE A O 1
ATOM 729 N N . GLY A 1 90 ? -13.717 -5.238 6.207 1.00 86.44 90 GLY A N 1
ATOM 730 C CA . GLY A 1 90 ? -14.839 -4.301 6.285 1.00 86.44 90 GLY A CA 1
ATOM 731 C C . GLY A 1 90 ? -14.444 -2.836 6.094 1.00 86.44 90 GLY A C 1
ATOM 732 O O . GLY A 1 90 ? -15.171 -1.943 6.530 1.00 86.44 90 GLY A O 1
ATOM 733 N N . TYR A 1 91 ? -13.302 -2.564 5.457 1.00 83.44 91 TYR A N 1
ATOM 734 C CA . TYR A 1 91 ? -12.881 -1.196 5.170 1.00 83.44 91 TYR A CA 1
ATOM 735 C C . TYR A 1 91 ? -13.843 -0.490 4.214 1.00 83.44 91 TYR A C 1
ATOM 737 O O . TYR A 1 91 ? -14.112 -0.949 3.104 1.00 83.44 91 TYR A O 1
ATOM 745 N N . ILE A 1 92 ? -14.304 0.687 4.636 1.00 76.38 92 ILE A N 1
ATOM 746 C CA . ILE A 1 92 ? -15.122 1.587 3.828 1.00 76.38 92 ILE A CA 1
ATOM 747 C C . ILE A 1 92 ? -14.326 2.870 3.621 1.00 76.38 92 ILE A C 1
ATOM 749 O O . ILE A 1 92 ? -13.950 3.553 4.575 1.00 76.38 92 ILE A O 1
ATOM 753 N N . GLN A 1 93 ? -14.080 3.226 2.361 1.00 71.00 93 GLN A N 1
ATOM 754 C CA . GLN A 1 93 ? -13.433 4.491 2.049 1.00 71.00 93 GLN A CA 1
ATOM 755 C C . GLN A 1 93 ? -14.403 5.650 2.324 1.00 71.00 93 GLN A C 1
ATOM 757 O O . GLN A 1 93 ? -15.371 5.839 1.595 1.00 71.00 93 GLN A O 1
ATOM 762 N N . THR A 1 94 ? -14.125 6.455 3.352 1.00 69.44 94 THR A N 1
ATOM 763 C CA . THR A 1 94 ? -14.982 7.587 3.760 1.00 69.44 94 THR A CA 1
ATOM 764 C C . THR A 1 94 ? -14.508 8.956 3.254 1.00 69.44 94 THR A C 1
ATOM 766 O O . THR A 1 94 ? -15.165 9.961 3.505 1.00 69.44 94 THR A O 1
ATOM 769 N N . GLY A 1 95 ? -13.394 9.017 2.515 1.00 68.44 95 GLY A N 1
ATOM 770 C CA . GLY A 1 95 ? -12.863 10.248 1.918 1.00 68.44 95 GLY A CA 1
ATOM 771 C C . GLY A 1 95 ? -11.373 10.158 1.577 1.00 68.44 95 GLY A C 1
ATOM 772 O O . GLY A 1 95 ? -10.737 9.122 1.787 1.00 68.44 95 GLY A O 1
ATOM 773 N N . GLU A 1 96 ? -10.807 11.241 1.038 1.00 70.50 96 GLU A N 1
ATOM 774 C CA . GLU A 1 96 ? -9.352 11.411 0.962 1.00 70.50 96 GLU A CA 1
ATOM 775 C C . GLU A 1 96 ? -8.837 11.983 2.286 1.00 70.50 96 GLU A C 1
ATOM 777 O O . GLU A 1 96 ? -9.356 12.979 2.785 1.00 70.50 96 GLU A O 1
ATOM 782 N N . LYS A 1 97 ? -7.810 11.351 2.855 1.00 78.38 97 LYS A N 1
ATOM 783 C CA . LYS A 1 97 ? -7.133 11.811 4.069 1.00 78.38 97 LYS A CA 1
ATOM 784 C C . LYS A 1 97 ? -5.668 12.073 3.741 1.00 78.38 97 LYS A C 1
ATOM 786 O O . LYS A 1 97 ? -5.046 11.265 3.050 1.00 78.38 97 LYS A O 1
ATOM 791 N N . SER A 1 98 ? -5.137 13.194 4.217 1.00 80.75 98 SER A N 1
ATOM 792 C CA . SER A 1 98 ? -3.706 13.489 4.120 1.00 80.75 98 SER A CA 1
ATOM 793 C C . SER A 1 98 ? -2.911 12.584 5.056 1.00 80.75 98 SER A C 1
ATOM 795 O O . SER A 1 98 ? -3.410 12.194 6.112 1.00 80.75 98 SER A O 1
ATOM 797 N N . LEU A 1 99 ? -1.679 12.272 4.662 1.00 84.69 99 LEU A N 1
ATOM 798 C CA . LEU A 1 99 ? -0.723 11.570 5.513 1.00 84.69 99 LEU A CA 1
ATOM 799 C C . LEU A 1 99 ? 0.062 12.582 6.349 1.00 84.69 99 LEU A C 1
ATOM 801 O O . LEU A 1 99 ? 0.387 13.664 5.858 1.00 84.69 99 LEU A O 1
ATOM 805 N N . SER A 1 100 ? 0.354 12.244 7.604 1.00 82.75 100 SER A N 1
ATOM 806 C CA . SER A 1 100 ? 1.147 13.108 8.494 1.00 82.75 100 SER A CA 1
ATOM 807 C C . SER A 1 100 ? 2.654 12.829 8.414 1.00 82.75 100 SER A C 1
ATOM 809 O O . SER A 1 100 ? 3.473 13.609 8.895 1.00 82.75 100 SER A O 1
ATOM 811 N N . GLN A 1 101 ? 3.020 11.729 7.759 1.00 83.38 101 GLN A N 1
ATOM 812 C CA . GLN A 1 101 ? 4.382 11.226 7.581 1.00 83.38 101 GLN A CA 1
ATOM 813 C C . GLN A 1 101 ? 4.547 10.628 6.180 1.00 83.38 101 GLN A C 1
ATOM 815 O O . GLN A 1 101 ? 3.589 10.492 5.418 1.00 83.38 101 GLN A O 1
ATOM 820 N N . GLY A 1 102 ? 5.790 10.278 5.863 1.00 81.19 102 GLY A N 1
ATOM 821 C CA . GLY A 1 102 ? 6.208 9.839 4.542 1.00 81.19 102 GLY A CA 1
ATOM 822 C C . GLY A 1 102 ? 6.745 10.999 3.708 1.00 81.19 102 GLY A C 1
ATOM 823 O O . GLY A 1 102 ? 6.339 12.153 3.860 1.00 81.19 102 GLY A O 1
ATOM 824 N N . GLU A 1 103 ? 7.705 10.697 2.852 1.00 85.94 103 GLU A N 1
ATOM 825 C CA . GLU A 1 103 ? 8.304 11.614 1.892 1.00 85.94 103 GLU A CA 1
ATOM 826 C C . GLU A 1 103 ? 7.623 11.519 0.530 1.00 85.94 103 GLU A C 1
ATOM 828 O O . GLU A 1 103 ? 7.384 12.540 -0.112 1.00 85.94 103 GLU A O 1
ATOM 833 N N . TYR A 1 104 ? 7.279 10.304 0.111 1.00 85.50 104 TYR A N 1
ATOM 834 C CA . TYR A 1 104 ? 6.748 10.022 -1.213 1.00 85.50 104 TYR A CA 1
ATOM 835 C C . TYR A 1 104 ? 5.228 10.103 -1.217 1.00 85.50 104 TYR A C 1
ATOM 837 O O . TYR A 1 104 ? 4.643 10.629 -2.158 1.00 85.50 104 TYR A O 1
ATOM 845 N N . PHE A 1 105 ? 4.548 9.621 -0.178 1.00 85.62 105 PHE A N 1
ATOM 846 C CA . PHE A 1 105 ? 3.079 9.590 -0.164 1.00 85.62 105 PHE A CA 1
ATOM 847 C C . PHE A 1 105 ? 2.436 10.832 0.457 1.00 85.62 105 PHE A C 1
ATOM 849 O O . PHE A 1 105 ? 1.234 11.061 0.277 1.00 85.62 105 PHE A O 1
ATOM 856 N N . ASN A 1 106 ? 3.215 11.654 1.159 1.00 78.19 106 ASN A N 1
ATOM 857 C CA . ASN A 1 106 ? 2.708 12.875 1.758 1.00 78.19 106 ASN A CA 1
ATOM 858 C C . ASN A 1 106 ? 2.343 13.903 0.671 1.00 78.19 106 ASN A C 1
ATOM 860 O O . ASN A 1 106 ? 3.119 14.190 -0.237 1.00 78.19 106 ASN A O 1
ATOM 864 N N . ARG A 1 107 ? 1.119 14.438 0.747 1.00 63.25 107 ARG A N 1
ATOM 865 C CA . ARG A 1 107 ? 0.613 15.463 -0.180 1.00 63.25 107 ARG A CA 1
ATOM 866 C C . ARG A 1 107 ? 0.992 16.883 0.237 1.00 63.25 107 ARG A C 1
ATOM 868 O O . ARG A 1 107 ? 0.749 17.804 -0.538 1.00 63.25 107 ARG A O 1
ATOM 875 N N . PHE A 1 108 ? 1.559 17.077 1.428 1.00 48.34 108 PHE A N 1
ATOM 876 C CA . PHE A 1 108 ? 2.140 18.361 1.794 1.00 48.34 108 PHE A CA 1
ATOM 877 C C . PHE A 1 108 ? 3.469 18.522 1.047 1.00 48.34 108 PHE A C 1
ATOM 879 O O . PHE A 1 108 ? 4.387 17.733 1.290 1.00 48.34 108 PHE A O 1
ATOM 886 N N . PRO A 1 109 ? 3.604 19.503 0.133 1.00 40.91 109 PRO A N 1
ATOM 887 C CA . PRO A 1 109 ? 4.913 19.829 -0.402 1.00 40.91 109 PRO A CA 1
ATOM 888 C C . PRO A 1 109 ? 5.811 20.190 0.781 1.00 40.91 109 PRO A C 1
ATOM 890 O O . PRO A 1 109 ? 5.467 21.058 1.584 1.00 40.91 109 PRO A O 1
ATOM 893 N N . LYS A 1 110 ? 6.954 19.514 0.912 1.00 45.78 110 LYS A N 1
ATOM 894 C CA . LYS A 1 110 ? 8.014 20.014 1.783 1.00 45.78 110 LYS A CA 1
ATOM 895 C C . LYS A 1 110 ? 8.442 21.347 1.177 1.00 45.78 110 LYS A C 1
ATOM 897 O O . LYS A 1 110 ? 8.957 21.361 0.060 1.00 45.78 110 LYS A O 1
ATOM 902 N N . GLU A 1 111 ? 8.183 22.460 1.860 1.00 38.81 111 GLU A N 1
ATOM 903 C CA . GLU A 1 111 ? 8.832 23.721 1.514 1.00 38.81 111 GLU A CA 1
ATOM 904 C C . GLU A 1 111 ? 10.338 23.466 1.551 1.00 38.81 111 GLU A C 1
ATOM 906 O O . GLU A 1 111 ? 10.927 23.232 2.607 1.00 38.81 111 GLU A O 1
ATOM 911 N N . VAL A 1 112 ? 10.961 23.428 0.375 1.00 42.53 112 VAL A N 1
ATOM 912 C CA . VAL A 1 112 ? 12.409 23.308 0.257 1.00 42.53 112 VAL A CA 1
ATOM 913 C C . VAL A 1 112 ? 12.972 24.674 0.630 1.00 42.53 112 VAL A C 1
ATOM 915 O O . VAL A 1 112 ? 13.159 25.539 -0.228 1.00 42.53 112 VAL A O 1
ATOM 918 N N . SER A 1 113 ? 13.197 24.902 1.924 1.00 42.19 113 SER A N 1
ATOM 919 C CA . SER A 1 113 ? 13.969 26.049 2.386 1.00 42.19 113 SER A CA 1
ATOM 920 C C . SER A 1 113 ? 15.393 25.885 1.858 1.00 42.19 113 SER A C 1
ATOM 922 O O . SER A 1 113 ? 16.199 25.141 2.418 1.00 42.19 113 SER A O 1
ATOM 924 N N . HIS A 1 114 ? 15.692 26.544 0.742 1.00 36.53 114 HIS A N 1
ATOM 925 C CA . HIS A 1 114 ? 17.067 26.724 0.307 1.00 36.53 114 HIS A CA 1
ATOM 926 C C . HIS A 1 114 ? 17.751 27.602 1.361 1.00 36.53 114 HIS A C 1
ATOM 928 O O . HIS A 1 114 ? 17.203 28.664 1.680 1.00 36.53 114 HIS A O 1
ATOM 934 N N . PRO A 1 115 ? 18.914 27.214 1.917 1.00 41.69 115 PRO A N 1
ATOM 935 C CA . PRO A 1 115 ? 19.720 28.170 2.654 1.00 41.69 115 PRO A CA 1
ATOM 936 C C . PRO A 1 115 ? 20.024 29.317 1.690 1.00 41.69 115 PRO A C 1
ATOM 938 O O . PRO A 1 115 ? 20.606 29.106 0.624 1.00 41.69 115 PRO A O 1
ATOM 941 N N . GLN A 1 116 ? 19.559 30.520 2.028 1.00 41.97 116 GLN A N 1
ATOM 942 C CA . GLN A 1 116 ? 20.006 31.718 1.336 1.00 41.97 116 GLN A CA 1
ATOM 943 C C . GLN A 1 116 ? 21.522 31.767 1.516 1.00 41.97 116 GLN A C 1
ATOM 945 O O . GLN A 1 116 ? 22.017 31.738 2.643 1.00 41.97 116 GLN A O 1
ATOM 950 N N . GLY A 1 117 ? 22.229 31.699 0.388 1.00 54.00 117 GLY A N 1
ATOM 951 C CA . GLY A 1 117 ? 23.681 31.700 0.347 1.00 54.00 117 GLY A CA 1
ATOM 952 C C . GLY A 1 117 ? 24.265 32.893 1.098 1.00 54.00 117 GLY A C 1
ATOM 953 O O . GLY A 1 117 ? 23.645 33.955 1.179 1.00 54.00 117 GLY A O 1
ATOM 954 N N . MET A 1 118 ? 25.452 32.648 1.654 1.00 36.44 118 MET A N 1
ATOM 955 C CA . MET A 1 118 ? 26.398 33.657 2.133 1.00 36.44 118 MET A CA 1
ATOM 956 C C . MET A 1 118 ? 26.692 34.722 1.076 1.00 36.44 118 MET A C 1
ATOM 958 O O . MET A 1 118 ? 26.732 34.358 -0.123 1.00 36.44 118 MET A O 1
#

Organism: NCBI:txid2498145

Sequence (118 aa):
MSVIDRFFENNPTCNGFKDNVSFNELFSWLEEATQVFNMIQACNNNQAALEGVVKELEEKYSNRSDLDLTDHFTRRTIGRVVKEILIDFGYIQTGEKSLSQGEYFNRFPKEVSHPQGM

Radius of gyration: 15.3 Å; chains: 1; bounding box: 42×50×31 Å

pLDDT: mean 86.94, std 15.78, range [36.44, 98.0]

Foldseek 3Di:
DDLVVVLCVVPVVCVVCVPPPLSVVLLVVCLDPQNLVQLVVCVVVVAHSCLSCQVVSCVVPCPPPSQHLQDPVSLVSSSSSNVSSCVVVVDDDPDDHAHPDHDRRGPDPDPPPDPPDD

Secondary structure (DSSP, 8-state):
--HHHHHHHH-GGGGGGTT-HHHHHHHHHHHSHHHHHHHHHHHHTTS-GGGGTHHHHHHHHTT-TTS-SSSHHHHHHHHHHHHHHHHTTT----S----SS-SSS--S-----PPPP-